Protein AF-A0A953CZG1-F1 (afdb_monomer_lite)

Radius of gyration: 23.99 Å; chains: 1; bounding box: 52×70×46 Å

Structure (mmCIF, N/CA/C/O backbone):
data_AF-A0A953CZG1-F1
#
_entry.id   AF-A0A953CZG1-F1
#
loop_
_atom_site.group_PDB
_atom_site.id
_atom_site.type_symbol
_atom_site.label_atom_id
_atom_site.label_alt_id
_atom_site.label_comp_id
_atom_site.label_asym_id
_atom_site.label_entity_id
_atom_site.label_seq_id
_atom_site.pdbx_PDB_ins_code
_atom_site.Cartn_x
_atom_site.Cartn_y
_atom_site.Cartn_z
_atom_site.occupancy
_atom_site.B_iso_or_equiv
_atom_site.auth_seq_id
_atom_site.auth_comp_id
_atom_site.auth_asym_id
_atom_site.auth_atom_id
_atom_site.pdbx_PDB_model_num
ATOM 1 N N . MET A 1 1 ? 30.802 61.668 -30.757 1.00 36.72 1 MET A N 1
ATOM 2 C CA . MET A 1 1 ? 30.776 60.649 -29.685 1.00 36.72 1 MET A CA 1
ATOM 3 C C . MET A 1 1 ? 30.860 59.274 -30.333 1.00 36.72 1 MET A C 1
ATOM 5 O O . MET A 1 1 ? 30.101 59.020 -31.257 1.00 36.72 1 MET A O 1
ATOM 9 N N . LYS A 1 2 ? 31.841 58.455 -29.945 1.00 44.91 2 LYS A N 1
ATOM 10 C CA . LYS A 1 2 ? 32.194 57.161 -30.553 1.00 44.91 2 LYS A CA 1
ATOM 11 C C . LYS A 1 2 ? 32.600 56.252 -29.388 1.00 44.91 2 LYS A C 1
ATOM 13 O O . LYS A 1 2 ? 33.564 56.583 -28.709 1.00 44.91 2 LYS A O 1
ATOM 18 N N . PHE A 1 3 ? 31.855 55.178 -29.135 1.00 37.75 3 PHE A N 1
ATOM 19 C CA . PHE A 1 3 ? 32.210 54.139 -28.161 1.00 37.75 3 PHE A CA 1
ATOM 20 C C . PHE A 1 3 ? 31.976 52.748 -28.779 1.00 37.75 3 PHE A C 1
ATOM 22 O O . PHE A 1 3 ? 31.140 52.635 -29.678 1.00 37.75 3 PHE A O 1
ATOM 29 N N . PRO A 1 4 ? 32.775 51.734 -28.395 1.00 47.78 4 PRO A N 1
ATOM 30 C CA . PRO A 1 4 ? 33.222 50.676 -29.295 1.00 47.78 4 PRO A CA 1
ATOM 31 C C . PRO A 1 4 ? 32.501 49.332 -29.109 1.00 47.78 4 PRO A C 1
ATOM 33 O O . PRO A 1 4 ? 31.708 49.134 -28.194 1.00 47.78 4 PRO A O 1
ATOM 36 N N . ALA A 1 5 ? 32.826 48.422 -30.027 1.00 47.75 5 ALA A N 1
ATOM 37 C CA . ALA A 1 5 ? 32.406 47.031 -30.112 1.00 47.75 5 ALA A CA 1
ATOM 38 C C . ALA A 1 5 ? 32.596 46.227 -28.816 1.00 47.75 5 ALA A C 1
ATOM 40 O O . ALA A 1 5 ? 33.645 46.311 -28.182 1.00 47.75 5 ALA A O 1
ATOM 41 N N . VAL A 1 6 ? 31.638 45.341 -28.527 1.00 42.31 6 VAL A N 1
ATOM 42 C CA . VAL A 1 6 ? 31.860 44.119 -27.745 1.00 42.31 6 VAL A CA 1
ATOM 43 C C . VAL A 1 6 ? 31.070 42.991 -28.409 1.00 42.31 6 VAL A C 1
ATOM 45 O O . VAL A 1 6 ? 29.847 43.034 -28.515 1.00 42.31 6 VAL A O 1
ATOM 48 N N . LEU A 1 7 ? 31.812 42.002 -28.897 1.00 43.16 7 LEU A N 1
ATOM 49 C CA . LEU A 1 7 ? 31.341 40.764 -29.500 1.00 43.16 7 LEU A CA 1
ATOM 50 C C . LEU A 1 7 ? 31.342 39.708 -28.387 1.00 43.16 7 LEU A C 1
ATOM 52 O O . LEU A 1 7 ? 32.408 39.334 -27.904 1.00 43.16 7 LEU A O 1
ATOM 56 N N . ILE A 1 8 ? 30.162 39.273 -27.940 1.00 48.72 8 ILE A N 1
ATOM 57 C CA . ILE A 1 8 ? 30.021 38.178 -26.971 1.00 48.72 8 ILE A CA 1
ATOM 58 C C . ILE A 1 8 ? 29.632 36.917 -27.736 1.00 48.72 8 ILE A C 1
ATOM 60 O O . ILE A 1 8 ? 28.504 36.767 -28.200 1.00 48.72 8 ILE A O 1
ATOM 64 N N . VAL A 1 9 ? 30.600 36.011 -27.848 1.00 46.47 9 VAL A N 1
ATOM 65 C CA . VAL A 1 9 ? 30.371 34.587 -28.088 1.00 46.47 9 VAL A CA 1
ATOM 66 C C . VAL A 1 9 ? 29.827 34.003 -26.786 1.00 46.47 9 VAL A C 1
ATOM 68 O O . VAL A 1 9 ? 30.522 34.026 -25.773 1.00 46.47 9 VAL A O 1
ATOM 71 N N . LEU A 1 10 ? 28.611 33.457 -26.807 1.00 43.84 10 LEU A N 1
ATOM 72 C CA . LEU A 1 10 ? 28.162 32.520 -25.779 1.00 43.84 10 LEU A CA 1
ATOM 73 C C . LEU A 1 10 ? 27.892 31.170 -26.439 1.00 43.84 10 LEU A C 1
ATOM 75 O O . LEU A 1 10 ? 26.883 30.965 -27.110 1.00 43.84 10 LEU A O 1
ATOM 79 N N . ALA A 1 11 ? 28.837 30.257 -26.245 1.00 49.44 11 ALA A N 1
ATOM 80 C CA . ALA A 1 11 ? 28.598 28.836 -26.383 1.00 49.44 11 ALA A CA 1
ATOM 81 C C . ALA A 1 11 ? 27.701 28.390 -25.219 1.00 49.44 11 ALA A C 1
ATOM 83 O O . ALA A 1 11 ? 28.064 28.578 -24.058 1.00 49.44 11 ALA A O 1
ATOM 84 N N . LEU A 1 12 ? 26.556 27.776 -25.516 1.00 50.31 12 LEU A N 1
ATOM 85 C CA . LEU A 1 12 ? 25.894 26.880 -24.574 1.00 50.31 12 LEU A CA 1
ATOM 86 C C . LEU A 1 12 ? 25.887 25.478 -25.165 1.00 50.31 12 LEU A C 1
ATOM 88 O O . LEU A 1 12 ? 25.238 25.192 -26.169 1.00 50.31 12 LEU A O 1
ATOM 92 N N . SER A 1 13 ? 26.685 24.650 -24.501 1.00 51.56 13 SER A N 1
ATOM 93 C CA . SER A 1 13 ? 26.774 23.204 -24.573 1.00 51.56 13 SER A CA 1
ATOM 94 C C . SER A 1 13 ? 25.434 22.534 -24.851 1.00 51.56 13 SER A C 1
ATOM 96 O O . SER A 1 13 ? 24.438 22.787 -24.173 1.00 51.56 13 SER A O 1
ATOM 98 N N . GLY A 1 14 ? 25.449 21.615 -25.816 1.00 41.44 14 GLY A N 1
ATOM 99 C CA . GLY A 1 14 ? 24.360 20.683 -26.043 1.00 41.44 14 GLY A CA 1
ATOM 100 C C . GLY A 1 14 ? 24.081 19.881 -24.775 1.00 41.44 14 GLY A C 1
ATOM 101 O O . GLY A 1 14 ? 24.955 19.188 -24.255 1.00 41.44 14 GLY A O 1
ATOM 102 N N . ALA A 1 15 ? 22.848 19.975 -24.288 1.00 43.53 15 ALA A N 1
ATOM 103 C CA . ALA A 1 15 ? 22.294 18.981 -23.393 1.00 43.53 15 ALA A CA 1
ATOM 104 C C . ALA A 1 15 ? 22.211 17.666 -24.178 1.00 43.53 15 ALA A C 1
ATOM 106 O O . ALA A 1 15 ? 21.340 17.488 -25.029 1.00 43.53 15 ALA A O 1
ATOM 107 N N . ALA A 1 16 ? 23.162 16.766 -23.931 1.00 46.72 16 ALA A N 1
ATOM 108 C CA . ALA A 1 16 ? 23.015 15.369 -24.291 1.00 46.72 16 ALA A CA 1
ATOM 109 C C . ALA A 1 16 ? 21.720 14.874 -23.637 1.00 46.72 16 ALA A C 1
ATOM 111 O O . ALA A 1 16 ? 21.599 14.879 -22.411 1.00 46.72 16 ALA A O 1
ATOM 112 N N . GLY A 1 17 ? 20.736 14.512 -24.460 1.00 38.19 17 GLY A N 1
ATOM 113 C CA . GLY A 1 17 ? 19.545 13.823 -23.995 1.00 38.19 17 GLY A CA 1
ATOM 114 C C . GLY A 1 17 ? 19.992 12.563 -23.270 1.00 38.19 17 GLY A C 1
ATOM 115 O O . GLY A 1 17 ? 20.534 11.650 -23.890 1.00 38.19 17 GLY A O 1
ATOM 116 N N . ALA A 1 18 ? 19.821 12.543 -21.951 1.00 44.75 18 ALA A N 1
ATOM 117 C CA . ALA A 1 18 ? 19.938 11.329 -21.173 1.00 44.75 18 ALA A CA 1
ATOM 118 C C . ALA A 1 18 ? 18.878 10.366 -21.718 1.00 44.75 18 ALA A C 1
ATOM 120 O O . ALA A 1 18 ? 17.686 10.554 -21.486 1.00 44.75 18 ALA A O 1
ATOM 121 N N . ALA A 1 19 ? 19.305 9.389 -22.519 1.00 52.84 19 ALA A N 1
ATOM 122 C CA . ALA A 1 19 ? 18.466 8.257 -22.859 1.00 52.84 19 ALA A CA 1
ATOM 123 C C . ALA A 1 19 ? 18.087 7.593 -21.532 1.00 52.84 19 ALA A C 1
ATOM 125 O O . ALA A 1 19 ? 18.966 7.104 -20.819 1.00 52.84 19 ALA A O 1
ATOM 126 N N . GLU A 1 20 ? 16.806 7.647 -21.161 1.00 60.00 20 GLU A N 1
ATOM 127 C CA . GLU A 1 20 ? 16.330 6.902 -20.002 1.00 60.00 20 GLU A CA 1
ATOM 128 C C . GLU A 1 20 ? 16.699 5.426 -20.209 1.00 60.00 20 GLU A C 1
ATOM 130 O O . GLU A 1 20 ? 16.491 4.901 -21.310 1.00 60.00 20 GLU A O 1
ATOM 135 N N . PRO A 1 21 ? 17.298 4.755 -19.210 1.00 62.75 21 PRO A N 1
ATOM 136 C CA . PRO A 1 21 ? 17.677 3.360 -19.352 1.00 62.75 21 PRO A CA 1
ATOM 137 C C . PRO A 1 21 ? 16.419 2.528 -19.614 1.00 62.75 21 PRO A C 1
ATOM 139 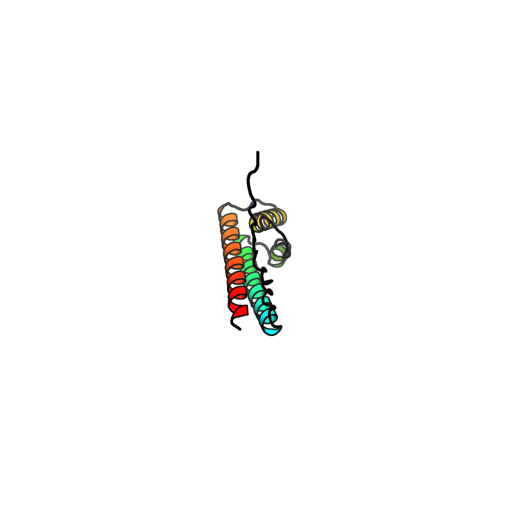O O . PRO A 1 21 ? 15.569 2.350 -18.743 1.00 62.75 21 PRO A O 1
ATOM 142 N N . VAL A 1 22 ? 16.284 2.033 -20.845 1.00 78.69 22 VAL A N 1
ATOM 143 C CA . VAL A 1 22 ? 15.185 1.147 -21.225 1.00 78.69 22 VAL A CA 1
ATOM 144 C C . VAL A 1 22 ? 15.467 -0.221 -20.611 1.00 78.69 22 VAL A C 1
ATOM 146 O O . VAL A 1 22 ? 16.410 -0.902 -21.012 1.00 78.69 22 VAL A O 1
ATOM 149 N N . LEU A 1 23 ? 14.661 -0.610 -19.621 1.00 85.50 23 LEU A N 1
ATOM 150 C CA . LEU A 1 23 ? 14.765 -1.919 -18.976 1.00 85.50 23 LEU A CA 1
ATOM 151 C C . LEU A 1 23 ? 14.611 -3.047 -20.005 1.00 85.50 23 LEU A C 1
ATOM 153 O O . LEU A 1 23 ? 13.740 -3.001 -20.878 1.00 85.50 23 LEU A O 1
ATOM 157 N N . THR A 1 24 ? 15.419 -4.099 -19.869 1.00 92.31 24 THR A N 1
ATOM 158 C CA . THR A 1 24 ? 15.268 -5.304 -20.700 1.00 92.31 24 THR A CA 1
ATOM 159 C C . THR A 1 24 ? 13.992 -6.073 -20.319 1.00 92.31 24 THR A C 1
ATOM 161 O O . THR A 1 24 ? 13.498 -5.929 -19.196 1.00 92.31 24 THR A O 1
ATOM 164 N N . PRO A 1 25 ? 13.446 -6.948 -21.188 1.00 91.25 25 PRO A N 1
ATOM 165 C CA . PRO A 1 25 ? 12.264 -7.748 -20.850 1.00 91.25 25 PRO A CA 1
ATOM 166 C C . PRO A 1 25 ? 12.419 -8.561 -19.554 1.00 91.25 25 PRO A C 1
ATOM 168 O O . PRO A 1 25 ? 11.477 -8.653 -18.766 1.00 91.25 25 PRO A O 1
ATOM 171 N N . SER A 1 26 ? 13.615 -9.100 -19.300 1.00 91.00 26 SER A N 1
ATOM 172 C CA . SER A 1 26 ? 13.932 -9.833 -18.069 1.00 91.00 26 SER A CA 1
ATOM 173 C C . SER A 1 26 ? 13.904 -8.925 -16.836 1.00 91.00 26 SER A C 1
ATOM 175 O O . SER A 1 26 ? 13.332 -9.298 -15.813 1.00 91.00 26 SER A O 1
ATOM 177 N N . GLN A 1 27 ? 14.444 -7.707 -16.941 1.00 90.94 27 GLN A N 1
ATOM 178 C CA . GLN A 1 27 ? 14.413 -6.716 -15.860 1.00 90.94 27 GLN A CA 1
ATOM 179 C C . GLN A 1 27 ? 12.985 -6.225 -15.576 1.00 90.94 27 GLN A C 1
ATOM 181 O O . GLN A 1 27 ? 12.602 -6.077 -14.417 1.00 90.94 27 GLN A O 1
ATOM 186 N N . VAL A 1 28 ? 12.160 -6.044 -16.614 1.00 92.38 28 VAL A N 1
ATOM 187 C CA . VAL A 1 28 ? 10.729 -5.719 -16.469 1.00 92.38 28 VAL A CA 1
ATOM 188 C C . VAL A 1 28 ? 9.974 -6.852 -15.770 1.00 92.38 28 VAL A C 1
ATOM 190 O O . VAL A 1 28 ? 9.150 -6.591 -14.892 1.00 92.38 28 VAL A O 1
ATOM 193 N N . ALA A 1 29 ? 10.248 -8.109 -16.129 1.00 92.56 29 ALA A N 1
ATOM 194 C CA . ALA A 1 29 ? 9.632 -9.266 -15.484 1.00 92.56 29 ALA A CA 1
ATOM 195 C C . ALA A 1 29 ? 10.019 -9.364 -14.000 1.00 92.56 29 ALA A C 1
ATOM 197 O O . ALA A 1 29 ? 9.142 -9.565 -13.157 1.00 92.56 29 ALA A O 1
ATOM 198 N N . TYR A 1 30 ? 11.300 -9.153 -13.677 1.00 92.94 30 TYR A N 1
ATOM 199 C CA . TYR A 1 30 ? 11.787 -9.078 -12.299 1.00 92.94 30 TYR A CA 1
ATOM 200 C C . TYR A 1 30 ? 11.087 -7.963 -11.516 1.00 92.94 30 TYR A C 1
ATOM 202 O O . TYR A 1 30 ? 10.494 -8.223 -10.469 1.00 92.94 30 TYR A O 1
ATOM 210 N N . LEU A 1 31 ? 11.080 -6.739 -12.055 1.00 93.31 31 LEU A N 1
ATOM 211 C CA . LEU A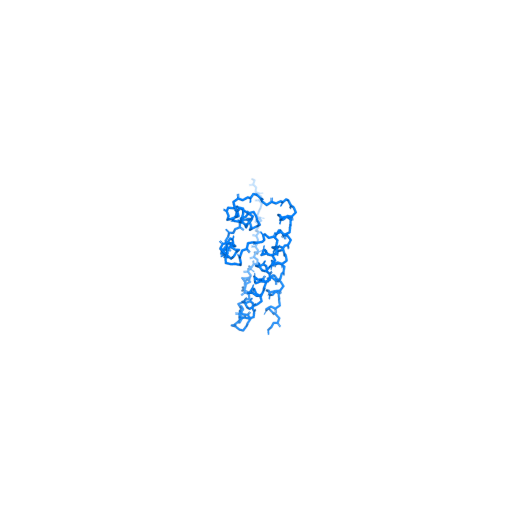 1 31 ? 10.448 -5.592 -11.411 1.00 93.31 31 LEU A CA 1
ATOM 212 C C . LEU A 1 31 ? 8.960 -5.849 -11.150 1.00 93.31 31 LEU A C 1
ATOM 214 O O . LEU A 1 31 ? 8.478 -5.621 -10.045 1.00 93.31 31 LEU A O 1
ATOM 218 N N . ARG A 1 32 ? 8.236 -6.392 -12.136 1.00 92.25 32 ARG A N 1
ATOM 219 C CA . ARG A 1 32 ? 6.824 -6.763 -11.979 1.00 92.25 32 ARG A CA 1
ATOM 220 C C . ARG A 1 32 ? 6.630 -7.786 -10.858 1.00 92.25 32 ARG A C 1
ATOM 222 O O . ARG A 1 32 ? 5.699 -7.630 -10.070 1.00 92.25 32 ARG A O 1
ATOM 229 N N . ALA A 1 33 ? 7.468 -8.819 -10.785 1.00 94.56 33 ALA A N 1
ATOM 230 C CA . ALA A 1 33 ? 7.367 -9.845 -9.751 1.00 94.56 33 ALA A CA 1
ATOM 231 C C . ALA A 1 33 ? 7.610 -9.266 -8.348 1.00 94.56 33 ALA A C 1
ATOM 233 O O . ALA A 1 33 ? 6.839 -9.537 -7.428 1.00 94.56 33 ALA A O 1
ATOM 234 N N . GLU A 1 34 ? 8.628 -8.423 -8.184 1.00 94.62 34 GLU A N 1
ATOM 235 C CA . GLU A 1 34 ? 8.927 -7.782 -6.900 1.00 94.62 34 GLU A CA 1
ATOM 236 C C . GLU A 1 34 ? 7.848 -6.772 -6.485 1.00 94.62 34 GLU A C 1
ATOM 238 O O . GLU A 1 34 ? 7.420 -6.763 -5.327 1.00 94.62 34 GLU A O 1
ATOM 243 N N . THR A 1 35 ? 7.313 -5.987 -7.425 1.00 91.94 35 THR A N 1
ATOM 24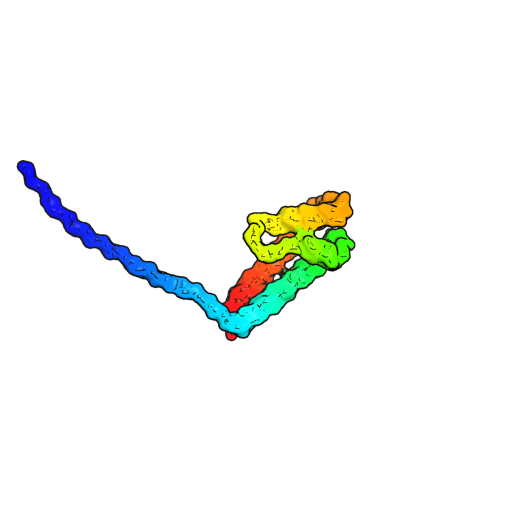4 C CA . THR A 1 35 ? 6.167 -5.105 -7.161 1.00 91.94 35 THR A CA 1
ATOM 245 C C . THR A 1 35 ? 4.936 -5.905 -6.730 1.00 91.94 35 THR A C 1
ATOM 247 O O . THR A 1 35 ? 4.269 -5.524 -5.767 1.00 91.94 35 THR A O 1
ATOM 250 N N . GLN A 1 36 ? 4.651 -7.045 -7.372 1.00 92.62 36 GLN A N 1
ATOM 251 C CA . GLN A 1 36 ? 3.548 -7.922 -6.961 1.00 92.62 36 GLN A CA 1
ATOM 252 C C . GLN A 1 36 ? 3.753 -8.472 -5.545 1.00 92.62 36 GLN A C 1
ATOM 254 O O . GLN A 1 36 ? 2.833 -8.396 -4.731 1.00 92.62 36 GLN A O 1
ATOM 259 N N . LYS A 1 37 ? 4.960 -8.935 -5.199 1.00 94.69 37 LYS A N 1
ATOM 260 C CA . LYS A 1 37 ? 5.279 -9.391 -3.834 1.00 94.69 37 LYS A CA 1
ATOM 261 C C . LYS A 1 37 ? 5.080 -8.285 -2.795 1.00 94.69 37 LYS A C 1
ATOM 263 O O . LYS A 1 37 ? 4.485 -8.525 -1.741 1.00 94.69 37 LYS A O 1
ATOM 268 N N . ALA A 1 38 ? 5.547 -7.068 -3.084 1.00 93.50 38 ALA A N 1
ATOM 269 C CA . ALA A 1 38 ? 5.354 -5.915 -2.205 1.00 93.50 38 ALA A CA 1
ATOM 270 C C . ALA A 1 38 ? 3.860 -5.606 -2.012 1.00 93.50 38 ALA A C 1
ATOM 272 O O . ALA A 1 38 ? 3.408 -5.382 -0.885 1.00 93.50 38 ALA A O 1
ATOM 273 N N . GLN A 1 39 ? 3.082 -5.664 -3.095 1.00 92.44 39 GLN A N 1
ATOM 274 C CA . GLN A 1 39 ? 1.639 -5.450 -3.077 1.00 92.44 39 GLN A CA 1
ATOM 275 C C . GLN A 1 39 ? 0.900 -6.510 -2.248 1.00 92.44 39 GLN A C 1
ATOM 277 O O . GLN A 1 39 ? 0.028 -6.174 -1.446 1.00 92.44 39 GLN A O 1
ATOM 282 N N . GLU A 1 40 ? 1.244 -7.788 -2.393 1.00 94.56 40 GLU A N 1
ATOM 283 C CA . GLU A 1 40 ? 0.623 -8.869 -1.621 1.00 94.56 40 GLU A CA 1
ATOM 284 C C . GLU A 1 40 ? 0.936 -8.767 -0.129 1.00 94.56 40 GLU A C 1
ATOM 286 O O . GLU A 1 40 ? 0.034 -8.902 0.704 1.00 94.56 40 GLU A O 1
ATOM 291 N N . LYS A 1 41 ? 2.187 -8.445 0.221 1.00 95.50 41 LYS A N 1
ATOM 292 C CA . LYS A 1 41 ? 2.586 -8.199 1.613 1.00 95.50 41 LYS A CA 1
ATOM 293 C C . LYS A 1 41 ? 1.800 -7.034 2.213 1.00 95.50 41 LYS A C 1
ATOM 295 O O . LYS A 1 41 ? 1.340 -7.128 3.353 1.00 95.50 41 LYS A O 1
ATOM 300 N N . PHE A 1 42 ? 1.615 -5.960 1.449 1.00 94.75 42 PHE A N 1
ATOM 301 C CA . PHE A 1 42 ? 0.823 -4.809 1.867 1.00 94.75 42 PHE A CA 1
ATOM 302 C C . PHE A 1 42 ? -0.646 -5.175 2.115 1.00 94.75 42 PHE A C 1
ATOM 304 O O . PHE A 1 42 ? -1.170 -4.900 3.194 1.00 94.75 42 PHE A O 1
ATOM 311 N N . VAL A 1 43 ? -1.285 -5.887 1.180 1.00 94.69 43 VAL A N 1
ATOM 312 C CA . VAL A 1 43 ? -2.657 -6.398 1.345 1.00 94.69 43 VAL A CA 1
ATOM 313 C C . VAL A 1 43 ? -2.776 -7.251 2.610 1.00 94.69 43 VAL A C 1
ATOM 315 O O . VAL A 1 43 ? -3.694 -7.047 3.402 1.00 94.69 43 VAL A O 1
ATOM 318 N N . GLY A 1 44 ? -1.836 -8.173 2.838 1.00 95.75 44 GLY A N 1
ATOM 319 C CA . GLY A 1 44 ? -1.833 -9.025 4.028 1.00 95.75 44 GLY A CA 1
ATOM 320 C C . GLY A 1 44 ? -1.745 -8.232 5.336 1.00 95.75 44 GLY A C 1
ATOM 321 O O . GLY A 1 44 ? -2.416 -8.570 6.311 1.00 95.75 44 GLY A O 1
ATOM 322 N N . LYS A 1 45 ? -0.969 -7.142 5.362 1.00 96.31 45 LYS A N 1
ATOM 323 C CA . LYS A 1 45 ? -0.915 -6.234 6.516 1.00 96.31 45 LYS A CA 1
ATOM 324 C C . LYS A 1 45 ? -2.220 -5.480 6.719 1.00 96.31 45 LYS A C 1
ATOM 326 O O . LYS A 1 45 ? -2.709 -5.439 7.841 1.00 96.31 45 LYS A O 1
ATOM 331 N N . LEU A 1 46 ? -2.809 -4.935 5.656 1.00 94.31 46 LEU A N 1
ATOM 332 C CA . LEU A 1 46 ? -4.085 -4.226 5.749 1.00 94.31 46 LEU A CA 1
ATOM 333 C C . LEU A 1 46 ? -5.209 -5.127 6.269 1.00 94.31 46 LEU A C 1
ATOM 335 O O . LEU A 1 46 ? -5.993 -4.684 7.105 1.00 94.31 46 LEU A O 1
ATOM 339 N N . VAL A 1 47 ? -5.259 -6.396 5.852 1.00 96.12 47 VAL A N 1
ATOM 340 C CA . VAL A 1 47 ? -6.199 -7.385 6.411 1.00 96.12 47 VAL A CA 1
ATOM 341 C C . VAL A 1 47 ? -6.009 -7.521 7.924 1.00 96.12 47 VAL A C 1
ATOM 343 O O . VAL A 1 47 ? -6.984 -7.468 8.665 1.00 96.12 47 VAL A O 1
ATOM 346 N N . ARG A 1 48 ? -4.763 -7.631 8.404 1.00 95.94 48 ARG A N 1
ATOM 347 C CA . ARG A 1 48 ? -4.468 -7.742 9.845 1.00 95.94 48 ARG A CA 1
ATOM 348 C C . ARG A 1 48 ? -4.809 -6.470 10.627 1.00 95.94 48 ARG A C 1
ATOM 350 O O . ARG A 1 48 ? -5.297 -6.575 11.742 1.00 95.94 48 ARG A O 1
ATOM 357 N N . ILE A 1 49 ? -4.564 -5.290 10.052 1.00 93.88 49 ILE A N 1
ATOM 358 C CA . ILE A 1 49 ? -4.822 -3.990 10.699 1.00 93.88 49 ILE A CA 1
ATOM 359 C C . ILE A 1 49 ? -6.327 -3.707 10.801 1.00 93.88 49 ILE A C 1
ATOM 361 O O . ILE A 1 49 ? -6.810 -3.204 11.814 1.00 93.88 49 ILE A O 1
ATOM 365 N N . THR A 1 50 ? -7.065 -3.995 9.729 1.00 91.75 50 THR A N 1
ATOM 366 C CA . THR A 1 50 ? -8.462 -3.560 9.565 1.00 91.75 50 THR A CA 1
ATOM 367 C C . THR A 1 50 ? -9.474 -4.652 9.901 1.00 91.75 50 THR A C 1
ATOM 369 O O . THR A 1 50 ? -10.647 -4.352 10.105 1.00 91.75 50 THR A O 1
ATOM 372 N N . GLY A 1 51 ? -9.052 -5.920 9.914 1.00 92.31 51 GLY A N 1
ATOM 373 C CA . GLY A 1 51 ? -9.939 -7.079 10.039 1.00 92.31 51 GLY A CA 1
ATOM 374 C C . GLY A 1 51 ? -10.833 -7.320 8.817 1.00 92.31 51 GLY A C 1
ATOM 375 O O . GLY A 1 51 ? -11.652 -8.238 8.832 1.00 92.31 51 GLY A O 1
ATOM 376 N N . LEU A 1 52 ? -10.706 -6.517 7.753 1.00 92.06 52 LEU A N 1
ATOM 377 C CA . LEU A 1 52 ? -11.521 -6.669 6.552 1.00 92.06 52 LEU A CA 1
ATOM 378 C C . LEU A 1 52 ? -11.091 -7.895 5.730 1.00 92.06 52 LEU A C 1
ATOM 380 O O . LEU A 1 52 ? -9.898 -8.197 5.642 1.00 92.06 52 LEU A O 1
ATOM 384 N N . PRO A 1 53 ? -12.033 -8.561 5.034 1.00 92.69 53 PRO A N 1
ATOM 385 C CA . PRO A 1 53 ? -11.697 -9.621 4.091 1.00 92.69 53 PRO A CA 1
ATOM 386 C C . PRO A 1 53 ? -10.742 -9.128 3.001 1.00 92.69 53 PRO A C 1
ATOM 388 O O . PRO A 1 53 ? -10.893 -8.019 2.481 1.00 92.69 53 PRO A O 1
ATOM 391 N N . GLN A 1 54 ? -9.816 -9.989 2.572 1.00 92.00 54 GLN A N 1
ATOM 392 C CA . GLN A 1 54 ? -8.811 -9.667 1.552 1.00 92.00 54 GLN A CA 1
ATOM 393 C C . GLN A 1 54 ? -9.410 -9.069 0.268 1.00 92.00 54 GLN A C 1
ATOM 395 O O . GLN A 1 54 ? -8.837 -8.138 -0.296 1.00 92.00 54 GLN A O 1
ATOM 400 N N . ALA A 1 55 ? -10.571 -9.558 -0.181 1.00 90.69 55 ALA A N 1
ATOM 401 C CA . ALA A 1 55 ? -11.275 -9.002 -1.337 1.00 90.69 55 ALA A CA 1
ATOM 402 C C . ALA A 1 55 ? -11.651 -7.522 -1.134 1.00 90.69 55 ALA A C 1
ATOM 404 O O . ALA A 1 55 ? -11.379 -6.691 -1.996 1.00 90.69 55 ALA A O 1
ATOM 405 N N . LYS A 1 56 ? -12.190 -7.167 0.040 1.00 89.69 56 LYS A N 1
ATOM 406 C CA . LYS A 1 56 ? -12.577 -5.787 0.374 1.00 89.69 56 LYS A CA 1
ATOM 407 C C . LYS A 1 56 ? -11.378 -4.865 0.525 1.00 89.69 56 LYS A C 1
ATOM 409 O O . LYS A 1 56 ? -11.447 -3.718 0.094 1.00 89.69 56 LYS A O 1
ATOM 414 N N . VAL A 1 57 ? -10.278 -5.382 1.065 1.00 91.19 57 VAL A N 1
ATOM 415 C CA . VAL A 1 57 ? -9.003 -4.662 1.119 1.00 91.19 57 VAL A CA 1
ATOM 416 C C . VAL A 1 57 ? -8.484 -4.376 -0.288 1.00 91.19 57 VAL A C 1
ATOM 418 O O . VAL A 1 57 ? -8.146 -3.237 -0.583 1.0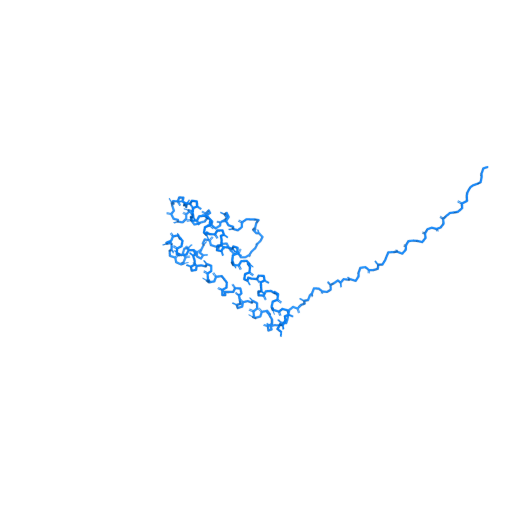0 91.19 57 VAL A O 1
ATOM 421 N N . ARG A 1 58 ? -8.468 -5.367 -1.188 1.00 90.50 58 ARG A N 1
ATOM 422 C CA 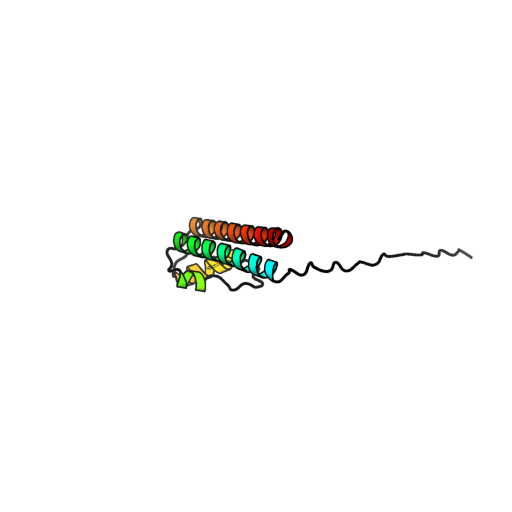. ARG A 1 58 ? -8.009 -5.172 -2.575 1.00 90.50 58 ARG A CA 1
ATOM 423 C C . ARG A 1 58 ? -8.853 -4.150 -3.335 1.00 90.50 58 ARG A C 1
ATOM 425 O O . ARG A 1 58 ? -8.291 -3.342 -4.056 1.00 90.50 58 ARG A O 1
ATOM 432 N N . GLU A 1 59 ? -10.168 -4.140 -3.128 1.00 88.50 59 GLU A N 1
ATOM 433 C CA . GLU A 1 59 ? -11.054 -3.107 -3.685 1.00 88.50 59 GLU A CA 1
ATOM 434 C C . GLU A 1 59 ? -10.809 -1.703 -3.093 1.00 88.50 59 GLU A C 1
ATOM 436 O O . GLU A 1 59 ? -11.234 -0.715 -3.687 1.00 88.50 59 GLU A O 1
ATOM 441 N N . ALA A 1 60 ? -10.229 -1.601 -1.891 1.00 86.12 60 ALA A N 1
ATOM 442 C CA . ALA A 1 60 ? -9.944 -0.325 -1.225 1.00 86.12 60 ALA A CA 1
ATOM 443 C C . ALA A 1 60 ? -8.592 0.269 -1.639 1.00 86.12 60 ALA A C 1
ATOM 445 O O . ALA A 1 60 ? -8.362 1.465 -1.467 1.00 86.12 60 ALA A O 1
ATOM 446 N N . ILE A 1 61 ? -7.696 -0.560 -2.174 1.00 84.31 61 ILE A N 1
ATOM 447 C CA . ILE A 1 61 ? -6.404 -0.110 -2.673 1.00 84.31 61 ILE A CA 1
ATOM 448 C C . ILE A 1 61 ? -6.626 0.490 -4.061 1.00 84.31 61 ILE A C 1
ATOM 450 O O . ILE A 1 61 ? -7.142 -0.193 -4.949 1.00 84.31 61 ILE A O 1
ATOM 454 N N . PRO A 1 62 ? -6.255 1.757 -4.276 1.00 76.88 62 PRO A N 1
ATOM 455 C CA . PRO A 1 62 ? -6.405 2.360 -5.584 1.00 76.88 62 PRO A CA 1
ATOM 456 C C . PRO A 1 62 ? -5.473 1.702 -6.613 1.00 76.88 62 PRO A C 1
ATOM 458 O O . PRO A 1 62 ? -4.358 1.294 -6.287 1.00 76.88 62 PRO A O 1
ATOM 461 N N . ALA A 1 63 ? -5.922 1.635 -7.869 1.00 72.56 63 ALA A N 1
ATOM 462 C CA . ALA A 1 63 ? -5.072 1.228 -8.985 1.00 72.56 63 ALA A 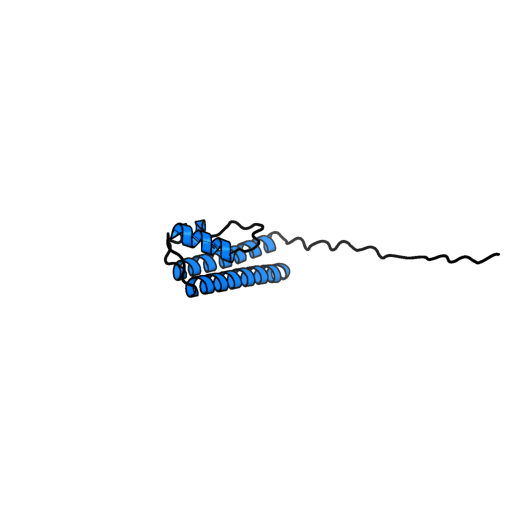CA 1
ATOM 463 C C . ALA A 1 63 ? -3.869 2.180 -9.120 1.00 72.56 63 ALA A C 1
ATOM 465 O O . ALA A 1 63 ? -4.000 3.382 -8.870 1.00 72.56 63 ALA A O 1
ATOM 466 N N . GLU A 1 64 ? -2.708 1.645 -9.508 1.00 65.00 64 GLU A N 1
ATOM 467 C CA . GLU A 1 64 ? -1.493 2.444 -9.693 1.00 65.00 64 GLU A CA 1
ATOM 468 C C . GLU A 1 64 ? -1.744 3.585 -10.697 1.00 65.00 64 GLU A C 1
ATOM 470 O O . GLU A 1 64 ? -2.229 3.369 -11.807 1.00 65.00 64 GLU A O 1
ATOM 475 N N . GLY A 1 65 ? -1.457 4.820 -10.280 1.00 65.06 65 GLY A N 1
ATOM 476 C CA . GLY A 1 65 ? -1.758 6.039 -11.029 1.00 65.06 65 GLY A CA 1
ATOM 477 C C . GLY A 1 65 ? -1.374 7.296 -10.245 1.00 65.06 65 GLY A C 1
ATOM 478 O O . GLY A 1 65 ? -0.839 7.206 -9.139 1.00 65.06 65 GLY A O 1
ATOM 479 N N . ARG A 1 66 ? -1.630 8.487 -10.805 1.00 56.84 66 ARG A N 1
ATOM 480 C CA . ARG A 1 66 ? -1.319 9.765 -10.136 1.00 56.84 66 ARG A CA 1
ATOM 481 C C . ARG A 1 66 ? -2.254 9.993 -8.951 1.00 56.84 66 ARG A C 1
ATOM 483 O O . ARG A 1 66 ? -3.326 10.572 -9.098 1.00 56.84 66 ARG A O 1
ATOM 490 N N . ILE A 1 67 ? -1.825 9.543 -7.781 1.00 70.00 67 ILE A N 1
ATOM 491 C CA . ILE A 1 67 ? -2.489 9.811 -6.512 1.00 70.00 67 ILE A CA 1
ATOM 492 C C . ILE A 1 67 ? -1.533 10.619 -5.653 1.00 70.00 67 ILE A C 1
ATOM 494 O O . ILE A 1 67 ? -0.456 10.151 -5.300 1.00 70.00 67 ILE A O 1
ATOM 498 N N . THR A 1 68 ? -1.949 11.843 -5.340 1.00 67.44 68 THR A N 1
ATOM 499 C CA . THR A 1 68 ? -1.167 12.796 -4.547 1.00 67.44 68 THR A CA 1
ATOM 500 C C . THR A 1 68 ? -0.996 12.338 -3.095 1.00 67.44 68 THR A C 1
ATOM 502 O O . THR A 1 68 ? 0.028 12.634 -2.495 1.00 67.44 68 THR A O 1
ATOM 505 N N . ASP A 1 69 ? -1.961 11.586 -2.549 1.00 80.50 69 ASP A N 1
ATOM 506 C CA . ASP A 1 69 ? -1.882 10.989 -1.209 1.00 80.50 69 ASP A CA 1
ATOM 507 C C . ASP A 1 69 ? -2.498 9.572 -1.188 1.00 80.50 69 ASP A C 1
ATOM 509 O O . ASP A 1 69 ? -3.721 9.411 -1.060 1.00 80.50 69 ASP A O 1
ATOM 513 N N . PRO A 1 70 ? -1.679 8.521 -1.372 1.00 83.62 70 PRO A N 1
ATOM 514 C CA . PRO A 1 70 ? -2.166 7.147 -1.395 1.00 83.62 70 PRO A CA 1
ATOM 515 C C . PRO A 1 70 ? -2.663 6.674 -0.024 1.00 83.62 70 PRO A C 1
ATOM 517 O O . PRO A 1 70 ? -3.622 5.905 0.030 1.00 83.62 70 PRO A O 1
ATOM 520 N N . VAL A 1 71 ? -2.086 7.159 1.081 1.00 88.94 71 VAL A N 1
ATOM 521 C CA . VAL A 1 71 ? -2.473 6.733 2.435 1.00 88.94 71 VAL A CA 1
ATOM 522 C C . VAL A 1 71 ? -3.863 7.252 2.775 1.00 88.94 71 VAL A C 1
ATOM 524 O O . VAL A 1 71 ? -4.729 6.460 3.151 1.00 88.94 71 VAL A O 1
ATOM 527 N N . ALA A 1 72 ? -4.115 8.550 2.583 1.00 88.31 72 ALA A N 1
ATOM 528 C CA . ALA A 1 72 ? -5.427 9.135 2.852 1.00 88.31 72 ALA A CA 1
ATOM 529 C C . ALA A 1 72 ? -6.528 8.473 2.012 1.00 88.31 72 ALA A C 1
ATOM 531 O O . ALA A 1 72 ? -7.633 8.226 2.499 1.00 88.31 72 ALA A O 1
ATOM 532 N N . ARG A 1 73 ? -6.218 8.119 0.757 1.00 89.25 73 ARG A N 1
ATOM 533 C CA . ARG A 1 73 ? -7.165 7.436 -0.131 1.00 89.25 73 ARG A CA 1
ATOM 534 C C . ARG A 1 73 ? -7.509 6.032 0.362 1.00 89.25 73 ARG A C 1
ATOM 536 O O . ARG A 1 73 ? -8.681 5.662 0.346 1.00 89.25 73 ARG A O 1
ATOM 543 N N . ILE A 1 74 ? -6.508 5.277 0.811 1.00 91.12 74 ILE A N 1
ATOM 544 C CA . ILE A 1 74 ? -6.691 3.928 1.358 1.00 91.12 74 ILE A CA 1
ATOM 545 C C . ILE A 1 74 ? -7.493 3.990 2.657 1.00 91.12 74 ILE A C 1
ATOM 547 O O . ILE A 1 74 ? -8.450 3.235 2.805 1.00 91.12 74 ILE A O 1
ATOM 551 N N . VAL A 1 75 ? -7.162 4.915 3.564 1.00 92.38 75 VAL A N 1
ATOM 552 C CA . VAL A 1 75 ? -7.911 5.131 4.812 1.00 92.38 75 VAL A CA 1
ATOM 553 C C . VAL A 1 75 ? -9.379 5.425 4.510 1.00 92.38 75 VAL A C 1
ATOM 555 O O . VAL A 1 75 ? -10.244 4.700 4.993 1.00 92.38 75 VAL A O 1
ATOM 558 N N . ALA A 1 76 ? -9.665 6.402 3.644 1.00 91.69 76 ALA A N 1
ATOM 559 C CA . ALA A 1 76 ? -11.036 6.758 3.286 1.00 91.69 76 ALA A CA 1
ATOM 560 C C . ALA A 1 76 ? -11.808 5.580 2.663 1.00 91.69 76 ALA A C 1
ATOM 562 O O . ALA A 1 76 ? -12.965 5.339 3.003 1.00 91.69 76 ALA A O 1
ATOM 563 N N . ALA A 1 77 ? -11.171 4.811 1.774 1.00 90.50 77 ALA A N 1
ATOM 564 C CA . ALA A 1 77 ? -11.797 3.650 1.145 1.00 90.50 77 ALA A CA 1
ATOM 565 C C . ALA A 1 77 ? -12.060 2.509 2.143 1.00 90.50 77 ALA A C 1
ATOM 567 O O . ALA A 1 77 ? -13.086 1.832 2.056 1.00 90.50 77 ALA A O 1
ATOM 568 N N . VAL A 1 78 ? -11.152 2.293 3.097 1.00 91.38 78 VAL A N 1
ATOM 569 C CA . VAL A 1 78 ? -11.322 1.304 4.165 1.00 91.38 78 VAL A CA 1
ATOM 570 C C . VAL A 1 78 ? -12.445 1.720 5.112 1.00 91.38 78 VAL A C 1
ATOM 572 O O . VAL A 1 78 ? -13.319 0.898 5.373 1.00 91.38 78 VAL A O 1
ATOM 575 N N . GLU A 1 79 ? -12.469 2.973 5.572 1.00 93.69 79 GLU A N 1
ATOM 576 C CA . GLU A 1 79 ? -13.524 3.515 6.446 1.00 93.69 79 GLU A CA 1
ATOM 577 C C . GLU A 1 79 ? -14.903 3.444 5.779 1.00 93.69 79 GLU A C 1
ATOM 579 O O . GLU A 1 79 ? -15.887 3.039 6.401 1.00 93.69 79 GLU A O 1
ATOM 584 N N . GLN A 1 80 ? -14.977 3.750 4.480 1.00 91.81 80 GLN A N 1
ATOM 585 C CA . GLN A 1 80 ? -16.209 3.617 3.705 1.00 91.81 80 GLN A CA 1
ATOM 586 C C . GLN A 1 80 ? -16.708 2.165 3.663 1.00 91.81 80 GLN A C 1
ATOM 588 O O . GLN A 1 80 ? -17.912 1.923 3.741 1.00 91.81 80 GLN A O 1
ATOM 593 N N . LYS A 1 81 ? -15.804 1.188 3.529 1.00 88.19 81 LYS A N 1
ATOM 594 C CA . LYS A 1 81 ? -16.165 -0.238 3.454 1.00 88.19 81 LYS A CA 1
ATOM 595 C C . LYS A 1 81 ? -16.462 -0.857 4.817 1.00 88.19 81 LYS A C 1
ATOM 597 O O . LYS A 1 81 ? -17.292 -1.759 4.888 1.00 88.19 81 LYS A O 1
ATOM 602 N N . SER A 1 82 ? -15.780 -0.423 5.874 1.00 88.75 82 SER A N 1
ATOM 603 C CA . SER A 1 82 ? -16.019 -0.891 7.244 1.00 88.75 82 SER A CA 1
ATOM 604 C C . SER A 1 82 ? -17.251 -0.234 7.876 1.00 88.75 82 SER A C 1
ATOM 606 O O . SER A 1 82 ? -17.797 -0.769 8.842 1.00 88.75 82 SER A O 1
ATOM 608 N N . GLY A 1 83 ? -17.680 0.922 7.355 1.00 90.38 83 GLY A N 1
ATOM 609 C CA . GLY A 1 83 ? -18.769 1.727 7.908 1.00 90.38 83 GLY A CA 1
ATOM 610 C C . GLY A 1 83 ? -18.418 2.391 9.242 1.00 90.38 83 GLY A C 1
ATOM 611 O O . GLY A 1 83 ? -19.314 2.847 9.951 1.00 90.38 83 GLY A O 1
ATOM 612 N N . LYS A 1 84 ? -17.134 2.406 9.621 1.00 91.38 84 LYS A N 1
ATOM 613 C CA . LYS A 1 84 ? -16.638 2.948 10.891 1.00 91.38 84 LYS A CA 1
ATOM 614 C C . LYS A 1 84 ? -15.303 3.662 10.671 1.00 91.38 84 LYS A C 1
ATOM 616 O O . LYS A 1 84 ? -14.494 3.171 9.881 1.00 91.38 84 LYS A O 1
ATOM 621 N N . PRO A 1 85 ? -15.040 4.766 11.389 1.00 92.94 85 PRO A N 1
ATOM 622 C CA . PRO A 1 85 ? -13.737 5.412 11.338 1.00 92.94 85 PRO A CA 1
ATOM 623 C C . PRO A 1 85 ? -12.652 4.470 11.874 1.00 92.94 85 PRO A C 1
ATOM 625 O O . PRO A 1 85 ? -12.886 3.716 12.821 1.00 92.94 85 PRO A O 1
ATOM 628 N N . LEU A 1 86 ? -11.467 4.523 11.270 1.00 93.69 86 LEU A N 1
ATOM 629 C CA . LEU A 1 86 ? -10.285 3.835 11.778 1.00 93.69 86 LEU A CA 1
ATOM 630 C C . LEU A 1 86 ? -9.710 4.612 12.963 1.00 93.69 86 LEU A C 1
ATOM 632 O O . LEU A 1 86 ? -9.738 5.848 12.974 1.00 93.69 86 LEU A O 1
ATOM 636 N N . SER A 1 87 ? -9.145 3.894 13.934 1.00 95.69 87 SER A N 1
ATOM 637 C CA . SER A 1 87 ? -8.389 4.531 15.013 1.00 95.69 87 SER A CA 1
ATOM 638 C C . SER A 1 87 ? -7.110 5.181 14.478 1.00 95.69 87 SER A C 1
ATOM 640 O O . SER A 1 87 ? -6.597 4.808 13.418 1.00 95.69 87 SER A O 1
ATOM 642 N N . ASP A 1 88 ? -6.558 6.134 15.227 1.00 95.44 88 ASP A N 1
ATOM 643 C CA . ASP A 1 88 ? -5.300 6.785 14.848 1.00 95.44 88 ASP A CA 1
ATOM 644 C C . ASP A 1 88 ? -4.143 5.780 14.764 1.00 95.44 88 ASP A C 1
ATOM 646 O O . ASP A 1 88 ? -3.336 5.843 13.840 1.00 95.44 88 ASP A O 1
ATOM 650 N N . GLU A 1 89 ? -4.121 4.780 15.648 1.00 95.06 89 GLU A N 1
ATOM 651 C CA . GLU A 1 89 ? -3.160 3.671 15.606 1.00 95.06 89 GLU A CA 1
ATOM 652 C C . GLU A 1 89 ? -3.292 2.850 14.315 1.00 95.06 89 GLU A C 1
ATOM 654 O O . GLU A 1 89 ? -2.293 2.531 13.668 1.00 95.06 89 GLU A O 1
ATOM 659 N N . GLN A 1 90 ? -4.523 2.543 13.886 1.00 95.19 90 GLN A N 1
ATOM 660 C CA . GLN A 1 90 ? -4.761 1.847 12.621 1.00 95.19 90 GLN A CA 1
ATOM 661 C C . GLN A 1 90 ? -4.311 2.698 11.431 1.00 95.19 90 GLN A C 1
ATOM 663 O O . GLN A 1 90 ? -3.670 2.179 10.518 1.00 95.19 90 GLN A O 1
ATOM 668 N N . LYS A 1 91 ? -4.590 4.006 11.441 1.00 95.56 91 LYS A N 1
ATOM 669 C CA . LYS A 1 91 ? -4.155 4.938 10.388 1.00 95.56 91 LYS A CA 1
ATOM 670 C C . LYS A 1 91 ? -2.630 5.020 10.305 1.00 95.56 91 LYS A C 1
ATOM 672 O O . LYS A 1 91 ? -2.076 4.928 9.209 1.00 95.56 91 LYS A O 1
ATOM 677 N N . GLN A 1 92 ? -1.945 5.109 11.444 1.00 96.25 92 GLN A N 1
ATOM 678 C CA . GLN A 1 92 ? -0.481 5.078 11.512 1.00 96.25 92 GLN A CA 1
ATOM 679 C C . GLN A 1 92 ? 0.087 3.746 11.005 1.00 96.25 92 GLN A C 1
ATOM 681 O O . GLN A 1 92 ? 1.047 3.739 10.233 1.00 96.25 92 GLN A O 1
ATOM 686 N N . ALA A 1 93 ? -0.533 2.617 11.361 1.00 95.19 93 ALA A N 1
ATOM 687 C CA . ALA A 1 93 ? -0.120 1.304 10.873 1.00 95.19 93 ALA A CA 1
ATOM 688 C C . ALA A 1 93 ? -0.288 1.165 9.348 1.00 95.19 93 ALA A C 1
ATOM 690 O O . ALA A 1 93 ? 0.572 0.582 8.684 1.00 95.19 93 ALA A O 1
ATOM 691 N N . ILE A 1 94 ? -1.357 1.730 8.773 1.00 94.00 94 ILE A N 1
ATOM 692 C CA . ILE A 1 94 ? -1.563 1.788 7.316 1.00 94.00 94 ILE A CA 1
ATOM 693 C C . ILE A 1 94 ? -0.475 2.637 6.653 1.00 94.00 94 ILE A C 1
ATOM 695 O O . ILE A 1 94 ? 0.110 2.199 5.662 1.00 94.00 94 ILE A O 1
ATOM 699 N N . ALA A 1 95 ? -0.166 3.812 7.210 1.00 94.50 95 ALA A N 1
ATOM 700 C CA . ALA A 1 95 ? 0.883 4.687 6.694 1.00 94.50 95 ALA A CA 1
ATOM 701 C C . ALA A 1 95 ? 2.257 3.993 6.687 1.00 94.50 95 ALA A C 1
ATOM 703 O O . ALA A 1 95 ? 2.962 4.017 5.678 1.00 94.50 95 ALA A O 1
ATOM 704 N N . ALA A 1 96 ? 2.610 3.303 7.776 1.00 95.94 96 ALA A N 1
ATOM 705 C CA . ALA A 1 96 ? 3.847 2.530 7.864 1.00 95.94 96 ALA A CA 1
ATOM 706 C C . ALA A 1 96 ? 3.884 1.381 6.841 1.00 95.94 96 ALA A C 1
ATOM 708 O O . ALA A 1 96 ? 4.894 1.172 6.167 1.00 95.94 96 ALA A O 1
ATOM 709 N N . ALA A 1 97 ? 2.771 0.659 6.677 1.00 95.38 97 ALA A N 1
ATOM 710 C CA . ALA A 1 97 ? 2.671 -0.423 5.703 1.00 95.38 97 ALA A CA 1
ATOM 711 C C . ALA A 1 97 ? 2.820 0.077 4.254 1.00 95.38 97 ALA A C 1
ATOM 713 O O . ALA A 1 97 ? 3.459 -0.598 3.445 1.00 95.38 97 ALA A O 1
ATOM 714 N N . GLU A 1 98 ? 2.272 1.250 3.934 1.00 93.56 98 GLU A N 1
ATOM 715 C CA . GLU A 1 98 ? 2.410 1.880 2.618 1.00 93.56 98 GLU A CA 1
ATOM 716 C C . GLU A 1 98 ? 3.843 2.372 2.376 1.00 93.56 98 GLU A C 1
ATOM 718 O O . GLU A 1 98 ? 4.405 2.123 1.310 1.00 93.56 98 GLU A O 1
ATOM 723 N N . HIS A 1 99 ? 4.479 2.984 3.379 1.00 93.88 99 HIS A N 1
ATOM 724 C CA . HIS A 1 99 ? 5.886 3.381 3.294 1.00 93.88 99 HIS A CA 1
ATOM 725 C C . HIS A 1 99 ? 6.801 2.173 3.031 1.00 93.88 99 HIS A C 1
ATOM 727 O O . HIS A 1 99 ? 7.669 2.219 2.160 1.00 93.88 99 HIS A O 1
ATOM 733 N N . GLU A 1 100 ? 6.575 1.049 3.718 1.00 93.94 100 GLU A N 1
ATOM 734 C CA . GLU A 1 100 ? 7.304 -0.194 3.447 1.00 93.94 100 GLU A CA 1
ATOM 735 C C . GLU A 1 100 ? 7.071 -0.729 2.027 1.00 93.94 100 GLU A C 1
ATOM 737 O O . GLU A 1 100 ? 8.018 -1.196 1.389 1.00 93.94 100 GLU A O 1
ATOM 742 N N . ARG A 1 101 ? 5.833 -0.662 1.515 1.00 93.69 101 ARG A N 1
ATOM 743 C CA . ARG A 1 101 ? 5.507 -1.073 0.140 1.00 93.69 101 ARG A CA 1
ATOM 744 C C . ARG A 1 101 ? 6.279 -0.227 -0.871 1.00 93.69 101 ARG A C 1
ATOM 746 O O . ARG A 1 101 ? 6.903 -0.777 -1.776 1.00 93.69 101 ARG A O 1
ATOM 753 N N . GLN A 1 102 ? 6.283 1.091 -0.692 1.00 91.88 102 GLN A N 1
ATOM 754 C CA . GLN A 1 102 ? 7.011 2.019 -1.558 1.00 91.88 102 GLN A CA 1
ATOM 755 C C . GLN A 1 102 ? 8.524 1.800 -1.492 1.00 91.88 102 GLN A C 1
ATOM 757 O O . GLN A 1 102 ? 9.178 1.750 -2.533 1.00 91.88 102 GLN A O 1
ATOM 762 N N . ALA A 1 103 ? 9.081 1.609 -0.294 1.00 93.44 103 ALA A N 1
ATOM 763 C CA . ALA A 1 103 ? 10.501 1.325 -0.118 1.00 93.44 103 ALA A CA 1
ATOM 764 C C . ALA A 1 103 ? 10.917 0.026 -0.830 1.00 93.44 103 ALA A C 1
ATOM 766 O O . ALA A 1 103 ? 11.964 -0.005 -1.480 1.00 93.44 103 ALA A O 1
ATOM 767 N N . ALA A 1 104 ? 10.085 -1.020 -0.761 1.00 92.69 104 ALA A N 1
ATOM 768 C CA . ALA A 1 104 ? 10.318 -2.278 -1.466 1.00 92.69 104 ALA A CA 1
ATOM 769 C C . ALA A 1 104 ? 10.271 -2.106 -2.994 1.00 92.69 104 ALA A C 1
ATOM 771 O O . ALA A 1 104 ? 11.155 -2.603 -3.687 1.00 92.69 104 ALA A O 1
ATOM 772 N N . ILE A 1 105 ? 9.300 -1.352 -3.522 1.00 92.19 105 ILE A N 1
ATOM 773 C CA . ILE A 1 105 ? 9.206 -1.065 -4.964 1.00 92.19 105 ILE A CA 1
ATOM 774 C C . ILE A 1 105 ? 10.426 -0.268 -5.441 1.00 92.19 105 ILE A C 1
ATOM 776 O O . ILE A 1 105 ? 11.026 -0.614 -6.455 1.00 92.19 105 ILE A O 1
ATOM 780 N N . GLN A 1 106 ? 10.848 0.759 -4.700 1.00 92.56 106 GLN A N 1
ATOM 781 C CA . GLN A 1 106 ? 12.049 1.528 -5.045 1.00 92.56 106 GLN A CA 1
ATOM 782 C C . GLN A 1 106 ? 13.323 0.676 -4.979 1.00 92.56 106 GLN A C 1
ATOM 784 O O . GLN A 1 106 ? 14.221 0.841 -5.803 1.00 92.56 106 GLN A O 1
ATOM 789 N N . ALA A 1 107 ? 13.422 -0.244 -4.014 1.00 92.69 107 ALA A N 1
ATOM 790 C CA . ALA A 1 107 ? 14.527 -1.197 -3.956 1.00 92.69 107 ALA A CA 1
ATOM 791 C C . ALA A 1 107 ? 14.532 -2.112 -5.187 1.00 92.69 107 ALA A C 1
ATOM 793 O O . ALA A 1 107 ? 15.556 -2.207 -5.859 1.00 92.69 107 ALA A O 1
ATOM 794 N N . ALA A 1 108 ? 13.377 -2.671 -5.553 1.00 91.88 108 ALA A N 1
ATOM 795 C CA . ALA A 1 108 ? 13.227 -3.491 -6.749 1.00 91.88 108 ALA A CA 1
ATOM 796 C C . ALA A 1 108 ? 13.595 -2.736 -8.033 1.00 91.88 108 ALA A C 1
ATOM 798 O O . ALA A 1 108 ? 14.265 -3.296 -8.894 1.00 91.88 108 ALA A O 1
ATOM 799 N N . GLN A 1 109 ? 13.225 -1.456 -8.148 1.00 90.50 109 GLN A N 1
ATOM 800 C CA . GLN A 1 109 ? 13.635 -0.602 -9.267 1.00 90.50 109 GLN A CA 1
ATOM 801 C C . GLN A 1 109 ? 15.155 -0.446 -9.327 1.00 90.50 109 GLN A C 1
ATOM 803 O O . GLN A 1 109 ? 15.741 -0.615 -10.393 1.00 90.50 109 GLN A O 1
ATOM 808 N N . ARG A 1 110 ? 15.816 -0.166 -8.196 1.00 91.19 110 ARG A N 1
ATOM 809 C CA . ARG A 1 110 ? 17.285 -0.067 -8.143 1.00 91.19 110 ARG A CA 1
ATOM 810 C C . ARG A 1 110 ? 17.968 -1.384 -8.498 1.00 91.19 110 ARG A C 1
ATOM 812 O O . ARG A 1 110 ? 18.992 -1.366 -9.172 1.00 91.19 110 ARG A O 1
ATOM 819 N N . ASP A 1 111 ? 17.420 -2.506 -8.047 1.00 89.94 111 ASP A N 1
ATOM 820 C CA . ASP A 1 111 ? 18.012 -3.821 -8.283 1.00 89.94 111 ASP A CA 1
ATOM 821 C C . ASP A 1 111 ? 17.749 -4.328 -9.701 1.00 89.94 111 ASP A C 1
ATOM 823 O O . ASP A 1 111 ? 18.622 -4.970 -10.270 1.00 89.94 111 ASP A O 1
ATOM 827 N N . ALA A 1 112 ? 16.624 -3.962 -10.321 1.00 89.25 112 ALA A N 1
ATOM 828 C CA . ALA A 1 112 ? 16.337 -4.285 -11.717 1.00 89.25 112 ALA A CA 1
ATOM 829 C C . ALA A 1 112 ? 17.409 -3.746 -12.680 1.00 89.25 112 ALA A C 1
ATOM 831 O O . ALA A 1 112 ? 17.707 -4.397 -13.670 1.00 89.25 112 ALA A O 1
ATOM 832 N N . HIS A 1 113 ? 18.043 -2.610 -12.373 1.00 83.06 113 HIS A N 1
ATOM 833 C CA . HIS A 1 113 ? 19.137 -2.061 -13.188 1.00 83.06 113 HIS A CA 1
ATOM 834 C C . HIS A 1 113 ? 20.475 -2.800 -13.004 1.00 83.06 113 HIS A C 1
ATOM 836 O O . HIS A 1 113 ? 21.426 -2.525 -13.733 1.00 83.06 113 HIS A O 1
ATOM 842 N N . LYS A 1 114 ? 20.571 -3.702 -12.018 1.00 83.00 114 LYS A N 1
ATOM 843 C CA . LYS A 1 114 ? 21.761 -4.522 -11.739 1.00 83.00 114 LYS A CA 1
ATOM 844 C C . LYS A 1 114 ? 21.638 -5.961 -12.261 1.00 83.00 114 LYS A C 1
ATOM 846 O O . LYS A 1 114 ? 22.630 -6.681 -12.197 1.00 83.00 114 LYS A O 1
ATOM 851 N N . GLN A 1 115 ? 20.439 -6.374 -12.683 1.00 71.56 115 GLN A N 1
ATOM 852 C CA . GLN A 1 115 ? 20.139 -7.700 -13.246 1.00 71.56 115 GLN A CA 1
ATOM 853 C C . GLN A 1 115 ? 20.522 -7.758 -14.725 1.00 71.56 115 GLN A C 1
ATOM 855 O O . GLN A 1 115 ? 21.100 -8.783 -15.136 1.00 71.56 115 GLN A O 1
#

pLDDT: mean 81.94, std 18.22, range [36.72, 96.31]

Secondary structure (DSSP, 8-state):
------------------------HHHHHHHHHHHHHHHHHHHHHHHHHH---HHHHHHHSPPSS--S-HHHHHHHHHHHHHTSPPPHHHHHHHHHHHHHHHHHHHHHHHHHTT-

Sequence (115 aa):
MKFPAVLIVLALSGAAGAAEPVLTPSQVAYLRAETQKAQEKFVGKLVRITGLPQAKVREAIPAEGRITDPVARIVAAVEQKSGKPLSDEQKQAIAAAEHERQAAIQAAQRDAHKQ

Foldseek 3Di:
DDDDDDDDDDDDDDDDPPPDPDFDPVLVVQLVVQLVVLVVQLLVQLCVLLVDPSVQLVVQQDDDDDDPDRLVSSQVSSCVSVVHHHDPVSSVSNVVSVVSSVVSSVVSVVVSVVD